Protein AF-A0A3M2SSE0-F1 (afdb_monomer)

Nearest PDB structures (foldseek):
  6v92-assembly1_L  TM=3.122E-01  e=4.939E+00  Saccharomyces cerevisiae S288C

Sequence (64 aa):
DSRPDRDQPFYHLFAETEATYYVAYVSEQNLELDVSGEPLDHPEVGDMFNAFQDGRYFLAGPVN

Structure (mmCIF, N/CA/C/O backbone):
data_AF-A0A3M2SSE0-F1
#
_entry.id   AF-A0A3M2SSE0-F1
#
loop_
_atom_site.group_PDB
_atom_site.id
_atom_site.type_symbol
_atom_site.label_atom_id
_atom_site.label_alt_id
_atom_site.label_comp_id
_atom_site.label_asym_id
_atom_site.label_entity_id
_atom_site.label_seq_id
_atom_site.pdbx_PDB_ins_code
_atom_site.Cartn_x
_atom_site.Cartn_y
_atom_site.Cartn_z
_atom_site.occupancy
_atom_site.B_iso_or_equiv
_atom_site.auth_seq_id
_atom_site.auth_comp_id
_atom_site.auth_asym_id
_atom_site.auth_atom_id
_atom_site.pdbx_PDB_model_num
ATOM 1 N N . ASP A 1 1 ? -16.415 20.017 3.738 1.00 58.72 1 ASP A N 1
ATOM 2 C CA . ASP A 1 1 ? -15.582 19.660 4.894 1.00 58.72 1 ASP A CA 1
ATOM 3 C C . ASP A 1 1 ? -14.892 18.364 4.515 1.00 58.72 1 ASP A C 1
AT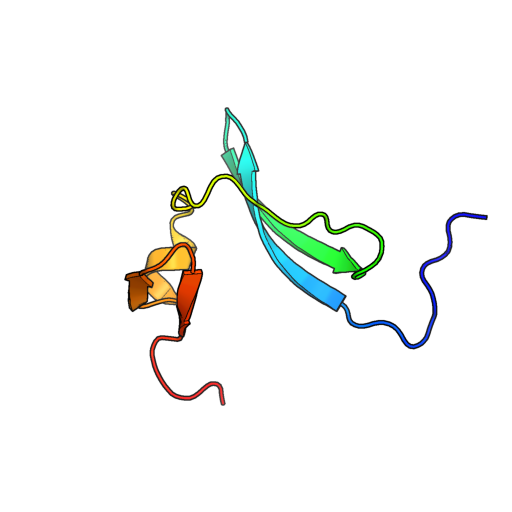OM 5 O O . ASP A 1 1 ? -15.590 17.428 4.160 1.00 58.72 1 ASP A O 1
ATOM 9 N N . SER A 1 2 ? -13.568 18.387 4.380 1.00 67.69 2 SER A N 1
ATOM 10 C CA . SER A 1 2 ? -12.773 17.292 3.794 1.00 67.69 2 SER A CA 1
ATOM 11 C C . SER A 1 2 ? -11.831 16.687 4.831 1.00 67.69 2 SER A C 1
ATOM 13 O O . SER A 1 2 ? -10.788 16.133 4.485 1.00 67.69 2 SER A O 1
ATOM 15 N N . ARG A 1 3 ? -12.131 16.901 6.117 1.00 77.56 3 ARG A N 1
ATOM 16 C CA . ARG A 1 3 ? -11.282 16.426 7.195 1.00 77.56 3 ARG A CA 1
ATOM 17 C C . ARG A 1 3 ? -11.581 14.943 7.435 1.00 77.56 3 ARG A C 1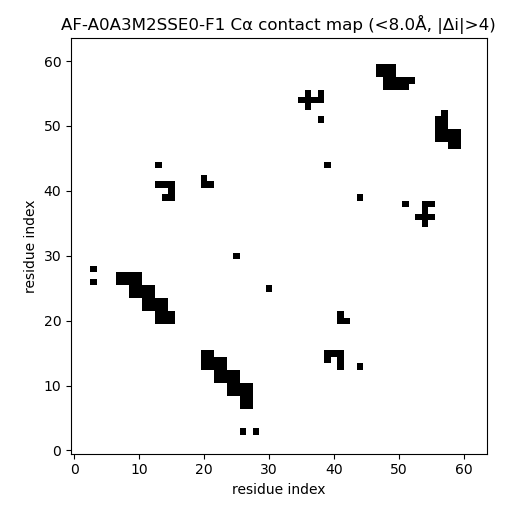
ATOM 19 O O . ARG A 1 3 ? -12.735 14.630 7.714 1.00 77.56 3 ARG A O 1
ATOM 26 N N . PRO A 1 4 ? -10.574 14.060 7.347 1.00 73.75 4 PRO A N 1
ATOM 27 C CA . PRO A 1 4 ? -10.761 12.657 7.668 1.00 73.75 4 PRO A CA 1
ATOM 28 C C . PRO A 1 4 ? -11.295 12.493 9.099 1.00 73.75 4 PRO A C 1
ATOM 30 O O . PRO A 1 4 ? -10.849 13.206 10.007 1.00 73.75 4 PRO A O 1
ATOM 33 N N . ASP A 1 5 ? -12.231 11.560 9.295 1.00 83.62 5 ASP A N 1
ATOM 34 C CA . ASP A 1 5 ? -12.699 11.156 10.624 1.00 83.62 5 ASP A CA 1
ATOM 35 C C . ASP A 1 5 ? -11.521 10.835 11.545 1.00 83.62 5 ASP A C 1
ATOM 37 O O . ASP A 1 5 ? -10.563 10.169 11.146 1.00 83.62 5 ASP A O 1
ATOM 41 N N . ARG A 1 6 ? -11.582 11.335 12.785 1.00 79.38 6 ARG A N 1
ATOM 42 C CA . ARG A 1 6 ? -10.448 11.283 13.721 1.00 79.38 6 ARG A CA 1
ATOM 43 C C . ARG A 1 6 ? -10.112 9.862 14.172 1.00 79.38 6 ARG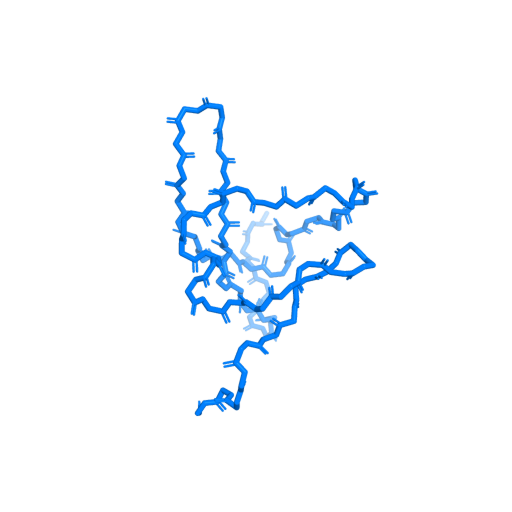 A C 1
ATOM 45 O O . ARG A 1 6 ? -8.952 9.592 14.460 1.00 79.38 6 ARG A O 1
ATOM 52 N N . ASP A 1 7 ? -11.118 8.996 14.245 1.00 86.25 7 ASP A N 1
ATOM 53 C CA . ASP A 1 7 ? -10.989 7.646 14.797 1.00 86.25 7 ASP A CA 1
ATOM 54 C C . ASP A 1 7 ? -10.826 6.573 13.702 1.00 86.25 7 ASP A C 1
ATOM 56 O O . ASP A 1 7 ? -10.820 5.381 14.002 1.00 86.25 7 ASP A O 1
ATOM 60 N N . GLN A 1 8 ? -10.691 6.976 12.432 1.00 87.31 8 GLN A N 1
ATOM 61 C CA . GLN A 1 8 ? -10.512 6.036 11.327 1.00 87.31 8 GLN A CA 1
ATOM 62 C C . GLN A 1 8 ? -9.051 5.559 11.204 1.00 87.31 8 G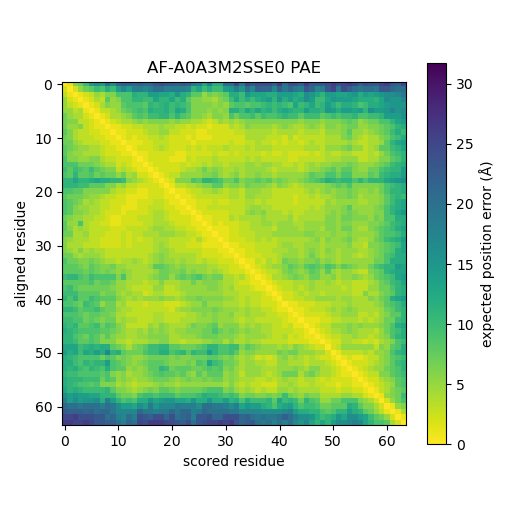LN A C 1
ATOM 64 O O . GLN A 1 8 ? -8.123 6.294 11.569 1.00 87.31 8 GLN A O 1
ATOM 69 N N . PRO A 1 9 ? -8.822 4.364 10.636 1.00 90.88 9 PRO A N 1
ATOM 70 C CA . PRO A 1 9 ? -7.480 3.870 10.382 1.00 90.88 9 PRO A CA 1
ATOM 71 C C . PRO A 1 9 ? -6.791 4.599 9.218 1.00 90.88 9 PRO A C 1
ATOM 73 O O . PRO A 1 9 ? -7.413 5.081 8.266 1.00 90.88 9 PRO A O 1
ATOM 76 N N . PHE A 1 10 ? -5.464 4.641 9.305 1.00 89.25 10 PHE A N 1
ATOM 77 C CA . PHE A 1 10 ? -4.578 5.069 8.230 1.00 89.25 10 PHE A CA 1
ATOM 78 C C . PHE A 1 10 ? -3.824 3.860 7.695 1.00 89.25 10 PHE A C 1
ATOM 80 O O . PHE A 1 10 ? -3.413 2.990 8.464 1.00 89.25 10 PHE A O 1
ATOM 87 N N . TYR A 1 11 ? -3.617 3.844 6.385 1.00 90.50 11 TYR A N 1
ATOM 88 C CA . TYR A 1 11 ? -2.968 2.754 5.678 1.00 90.50 11 TYR A CA 1
ATOM 89 C C . TYR A 1 11 ? -1.713 3.249 4.974 1.00 90.50 11 TYR A C 1
ATOM 91 O O . TYR A 1 11 ? -1.695 4.325 4.369 1.00 90.50 11 TYR A O 1
ATOM 99 N N . HIS A 1 12 ? -0.675 2.421 5.037 1.00 89.12 12 HIS A N 1
ATOM 100 C CA . HIS A 1 12 ? 0.448 2.476 4.115 1.00 89.12 12 HIS A CA 1
ATOM 101 C C . HIS A 1 12 ? 0.034 1.838 2.799 1.00 89.12 12 HIS A C 1
ATOM 103 O O . HIS A 1 12 ? -0.303 0.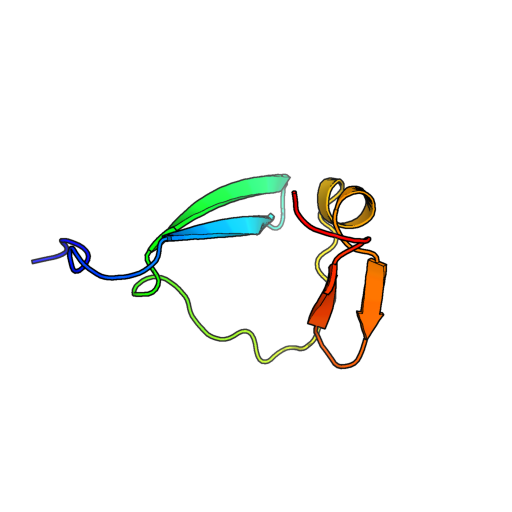655 2.766 1.00 89.12 12 HIS A O 1
ATOM 109 N N . LEU A 1 13 ? 0.063 2.622 1.730 1.00 89.81 13 LEU A N 1
ATOM 110 C CA . LEU A 1 13 ? -0.297 2.175 0.394 1.00 89.81 13 LEU A CA 1
ATOM 111 C C . LEU A 1 13 ? 0.957 2.108 -0.474 1.00 89.81 13 LEU A C 1
ATOM 113 O O . LEU A 1 13 ? 1.645 3.114 -0.636 1.00 89.81 13 LEU A O 1
ATOM 117 N N . PHE A 1 14 ? 1.212 0.941 -1.056 1.00 89.94 14 PHE A N 1
ATOM 118 C CA . PHE A 1 14 ? 2.114 0.797 -2.194 1.00 89.94 14 PHE A CA 1
ATOM 119 C C . PHE A 1 14 ? 1.297 1.072 -3.452 1.00 89.94 14 PHE A C 1
ATOM 121 O O . PHE A 1 14 ? 0.264 0.438 -3.656 1.00 89.94 14 PHE A O 1
ATOM 128 N N . ALA A 1 15 ? 1.718 2.041 -4.257 1.00 89.69 15 ALA A N 1
ATOM 129 C CA . ALA A 1 15 ? 0.983 2.476 -5.434 1.00 89.69 15 ALA A CA 1
ATOM 130 C C . ALA A 1 15 ? 1.902 2.571 -6.649 1.00 89.69 15 ALA A C 1
ATOM 132 O O . ALA A 1 15 ? 3.087 2.897 -6.547 1.00 89.69 15 ALA A O 1
ATOM 133 N N . GLU A 1 16 ? 1.328 2.324 -7.816 1.00 88.31 16 GLU A N 1
ATOM 134 C CA . GLU A 1 16 ? 1.988 2.519 -9.095 1.00 88.31 16 GLU A CA 1
ATOM 135 C C . GLU A 1 16 ? 1.209 3.509 -9.956 1.00 88.31 16 GLU A C 1
ATOM 137 O O . GLU A 1 16 ? 0.005 3.715 -9.811 1.00 88.31 16 GLU A O 1
ATOM 142 N N . THR A 1 17 ? 1.939 4.160 -10.843 1.00 87.00 17 THR A N 1
ATOM 143 C CA . THR A 1 17 ? 1.411 4.982 -11.925 1.00 87.00 17 THR A CA 1
ATOM 144 C C . THR A 1 17 ? 2.049 4.507 -13.220 1.00 87.00 17 THR A C 1
ATOM 146 O O . THR A 1 17 ? 3.048 3.792 -13.197 1.00 87.00 17 THR A O 1
ATOM 149 N N . GLU A 1 18 ? 1.571 5.009 -14.354 1.00 86.38 18 GLU A N 1
ATOM 150 C CA . GLU A 1 18 ? 2.162 4.718 -15.667 1.00 86.38 18 GLU A CA 1
ATOM 151 C C . GLU A 1 18 ? 3.665 5.059 -15.776 1.00 86.38 18 GLU A C 1
ATOM 153 O O . GLU A 1 18 ? 4.338 4.581 -16.686 1.00 86.38 18 GLU A O 1
ATOM 158 N N . ALA A 1 19 ? 4.202 5.897 -14.878 1.00 87.25 19 ALA A N 1
ATOM 159 C CA . ALA A 1 19 ? 5.582 6.379 -14.941 1.00 87.25 19 ALA A CA 1
ATOM 160 C C . ALA A 1 19 ? 6.467 5.959 -13.755 1.00 87.25 19 ALA A C 1
ATOM 162 O O . ALA A 1 19 ? 7.692 5.996 -13.879 1.00 87.25 19 ALA A O 1
ATOM 163 N N . THR A 1 20 ? 5.892 5.630 -12.594 1.00 89.31 20 THR A N 1
ATOM 164 C CA . THR A 1 20 ? 6.663 5.386 -11.364 1.00 89.31 20 THR A CA 1
ATOM 165 C C . THR A 1 20 ? 5.867 4.644 -10.297 1.00 89.31 20 THR A C 1
ATOM 167 O O . THR A 1 20 ? 4.638 4.684 -10.276 1.00 89.31 20 THR A O 1
ATOM 170 N N . TYR A 1 21 ? 6.605 4.084 -9.344 1.00 91.00 21 TYR A N 1
ATOM 171 C CA . TYR A 1 21 ? 6.132 3.498 -8.096 1.00 91.00 21 TYR A CA 1
ATOM 172 C C . TYR A 1 21 ? 6.315 4.482 -6.934 1.00 91.00 21 TYR A C 1
ATOM 174 O O . TYR A 1 21 ? 7.263 5.276 -6.952 1.00 91.00 21 TYR A O 1
ATOM 182 N N . TYR A 1 22 ? 5.419 4.460 -5.947 1.00 88.50 22 TYR A N 1
ATOM 183 C CA . TYR A 1 22 ? 5.534 5.274 -4.737 1.00 88.50 22 TYR A CA 1
ATOM 184 C C . TYR A 1 22 ? 4.780 4.668 -3.546 1.00 88.50 22 TYR A C 1
ATOM 186 O O . TYR A 1 22 ? 3.806 3.934 -3.699 1.00 88.50 22 TYR A O 1
ATOM 194 N N . VAL A 1 23 ? 5.205 5.054 -2.341 1.00 90.19 23 VAL A N 1
ATOM 195 C CA . VAL A 1 23 ? 4.524 4.727 -1.084 1.00 90.19 23 VAL A CA 1
ATOM 196 C C . VAL A 1 23 ? 3.793 5.961 -0.564 1.00 90.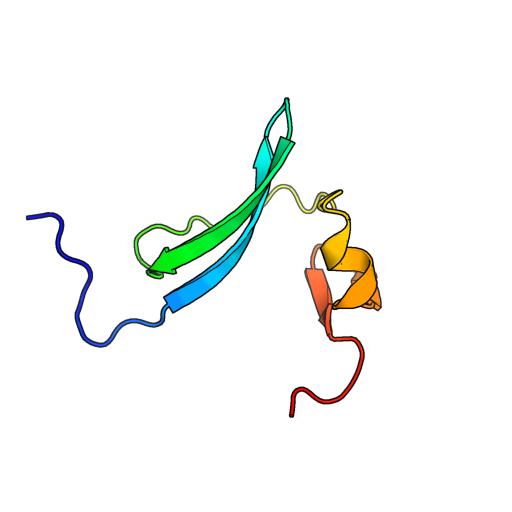19 23 VAL A C 1
ATOM 198 O O . VAL A 1 23 ? 4.356 7.058 -0.519 1.00 90.19 23 VAL A O 1
ATOM 201 N N . ALA A 1 24 ? 2.541 5.786 -0.155 1.00 89.81 24 ALA A N 1
ATOM 202 C CA . ALA A 1 24 ? 1.695 6.846 0.377 1.00 89.81 24 ALA A CA 1
ATOM 203 C C . ALA A 1 24 ? 1.085 6.474 1.731 1.00 89.81 24 ALA A C 1
ATOM 205 O O . ALA A 1 24 ? 0.994 5.308 2.107 1.00 89.81 24 ALA A O 1
ATOM 206 N N . TYR A 1 25 ? 0.632 7.501 2.447 1.00 90.19 25 TYR A N 1
ATOM 207 C CA . TYR A 1 25 ? -0.145 7.368 3.672 1.00 90.19 25 TYR A CA 1
ATOM 208 C C . TYR A 1 25 ? -1.523 7.955 3.424 1.00 90.19 25 TYR A C 1
ATOM 210 O O . TYR A 1 25 ? -1.646 9.145 3.122 1.00 90.19 25 TYR A O 1
ATOM 218 N N . VAL A 1 26 ? -2.553 7.127 3.542 1.00 89.38 26 VAL A N 1
ATOM 219 C CA . VAL A 1 26 ? -3.918 7.501 3.174 1.00 89.38 26 VAL A CA 1
ATOM 220 C C . VAL A 1 26 ? -4.903 7.039 4.240 1.00 89.38 26 VAL A C 1
ATOM 222 O O . VAL A 1 26 ? -4.709 6.015 4.893 1.00 89.38 26 VAL A O 1
ATOM 225 N N . SER A 1 27 ? -5.940 7.837 4.470 1.00 91.25 27 SER A N 1
ATOM 226 C CA . SER A 1 27 ? -7.029 7.481 5.378 1.00 91.25 27 S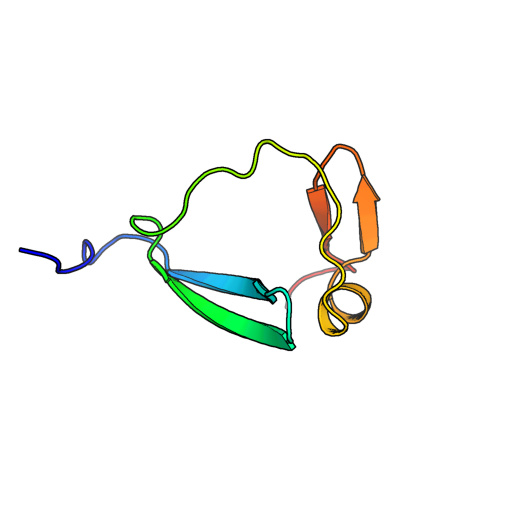ER A CA 1
ATOM 227 C C . SER A 1 27 ? -7.995 6.510 4.701 1.00 91.25 27 SER A C 1
ATOM 229 O O . SER A 1 27 ? -8.207 6.624 3.495 1.00 91.25 27 SER A O 1
ATOM 231 N N . GLU A 1 28 ? -8.662 5.650 5.471 1.00 90.25 28 GLU A N 1
ATOM 232 C CA . GLU A 1 28 ? -9.653 4.693 4.945 1.00 90.25 28 GLU A CA 1
ATOM 233 C C . GLU A 1 28 ? -10.693 5.330 4.009 1.00 90.25 28 GLU A C 1
ATOM 235 O O . GLU A 1 28 ? -10.972 4.809 2.938 1.00 90.25 28 GLU A O 1
ATOM 240 N N . GLN A 1 29 ? -11.200 6.513 4.361 1.00 87.94 29 GLN A N 1
ATOM 241 C CA . GLN A 1 29 ? -12.177 7.267 3.562 1.00 87.94 29 GLN A CA 1
ATOM 242 C C . GLN A 1 29 ? -11.723 7.639 2.143 1.00 87.94 29 GLN A C 1
ATOM 244 O O . GLN A 1 29 ? -12.555 8.012 1.322 1.00 87.94 29 GLN A O 1
ATOM 249 N N . ASN A 1 30 ? -10.420 7.595 1.871 1.00 88.06 30 ASN A N 1
ATOM 250 C CA . ASN A 1 30 ? -9.838 7.902 0.565 1.00 88.06 30 ASN A CA 1
ATOM 251 C C . ASN A 1 30 ? -9.411 6.626 -0.186 1.00 88.06 30 ASN A C 1
ATOM 253 O O . ASN A 1 30 ? -8.696 6.720 -1.181 1.00 88.06 30 ASN A O 1
ATOM 257 N N . LEU A 1 31 ? -9.811 5.444 0.296 1.00 89.75 31 LEU A N 1
ATOM 258 C CA . LEU A 1 31 ? -9.560 4.164 -0.356 1.00 89.75 31 LEU A CA 1
ATOM 259 C C . LEU A 1 31 ? -10.815 3.665 -1.069 1.00 89.75 31 LEU A C 1
ATOM 261 O O . LEU A 1 31 ? -11.925 3.727 -0.541 1.00 89.75 31 LEU A O 1
ATOM 265 N N . GLU A 1 32 ? -10.607 3.098 -2.251 1.00 90.44 32 GLU A N 1
ATOM 266 C CA . GLU A 1 32 ? -11.611 2.321 -2.968 1.00 90.44 32 GLU A CA 1
ATOM 267 C C . GLU A 1 32 ? -11.162 0.864 -3.046 1.00 90.44 32 GLU A C 1
ATOM 269 O O . GLU A 1 32 ? -9.967 0.561 -3.071 1.00 90.44 32 GLU A O 1
ATOM 274 N N . LEU A 1 33 ? -12.130 -0.053 -3.043 1.00 86.81 33 LEU A N 1
ATOM 275 C CA . LEU A 1 33 ? -11.835 -1.472 -3.163 1.00 86.81 33 LEU A CA 1
ATOM 276 C C . LEU A 1 33 ? -11.343 -1.761 -4.580 1.00 86.81 33 LEU A C 1
ATOM 278 O O . LEU A 1 33 ? -12.088 -1.573 -5.541 1.00 86.81 33 LEU A O 1
ATOM 282 N N . ASP A 1 34 ? -10.131 -2.295 -4.689 1.00 86.12 34 ASP A N 1
ATOM 283 C CA . ASP A 1 34 ? -9.684 -2.876 -5.943 1.00 86.12 34 ASP A CA 1
ATOM 284 C C . ASP A 1 34 ? -10.431 -4.192 -6.210 1.00 86.12 34 ASP A C 1
ATOM 286 O O . ASP A 1 34 ? -10.437 -5.118 -5.393 1.00 86.12 34 ASP A O 1
ATOM 290 N N . VAL A 1 35 ? -11.098 -4.246 -7.361 1.00 85.50 35 VAL A N 1
ATOM 291 C CA . VAL A 1 35 ? -11.851 -5.410 -7.849 1.00 85.50 35 VAL A CA 1
ATOM 292 C C . VAL A 1 35 ? -11.215 -6.032 -9.092 1.00 85.50 35 VAL A C 1
ATOM 294 O O . VAL A 1 35 ? -11.754 -7.012 -9.607 1.00 85.50 35 VAL A O 1
ATOM 297 N N . SER A 1 36 ? -10.100 -5.477 -9.583 1.00 86.81 36 SER A N 1
ATOM 298 C CA . SER A 1 36 ? -9.376 -6.006 -10.744 1.00 86.81 36 SER A CA 1
ATOM 299 C C . SER A 1 36 ? -8.764 -7.376 -10.438 1.00 86.81 36 SER A C 1
ATOM 301 O O . SER A 1 36 ? -8.835 -8.287 -11.264 1.00 86.81 36 SER A O 1
ATOM 303 N N . GLY A 1 37 ? -8.230 -7.540 -9.221 1.00 82.31 37 GLY A N 1
ATOM 304 C CA . GLY A 1 37 ? -7.504 -8.741 -8.816 1.00 82.31 37 GLY A CA 1
ATOM 305 C C . GLY A 1 37 ? -6.159 -8.894 -9.527 1.00 82.31 37 GLY A C 1
ATOM 306 O O . GLY A 1 37 ? -5.615 -10.001 -9.544 1.00 82.31 37 GLY A O 1
ATOM 307 N N . GLU A 1 38 ? -5.639 -7.821 -10.121 1.00 86.69 38 GLU A N 1
ATOM 308 C CA . GLU A 1 38 ? -4.327 -7.809 -10.758 1.00 86.69 38 GLU A CA 1
ATOM 309 C C . GLU A 1 38 ? -3.221 -7.597 -9.709 1.00 86.69 38 GLU A C 1
ATOM 311 O O . GLU A 1 38 ? -3.431 -6.916 -8.702 1.00 86.69 38 GLU A O 1
ATOM 316 N N . PRO A 1 39 ? -2.047 -8.224 -9.886 1.00 84.56 39 PRO A N 1
ATOM 317 C CA . PRO A 1 39 ? -0.910 -7.975 -9.014 1.00 84.56 39 PRO A CA 1
ATOM 318 C C . PRO A 1 39 ? -0.345 -6.567 -9.249 1.00 84.56 39 PRO A C 1
ATOM 320 O O . PRO A 1 39 ? -0.294 -6.085 -10.374 1.00 84.56 39 PRO A O 1
ATOM 323 N N . LEU A 1 40 ? 0.131 -5.947 -8.174 1.00 86.31 40 LEU A N 1
ATOM 324 C CA . LEU A 1 40 ? 0.906 -4.712 -8.169 1.00 86.31 40 LEU A CA 1
ATOM 325 C C . LEU A 1 40 ? 2.389 -5.009 -8.467 1.00 86.31 40 LEU A C 1
ATOM 327 O O . LEU A 1 40 ? 2.998 -5.843 -7.787 1.00 86.31 40 LEU A O 1
ATOM 331 N N . ASP A 1 41 ? 2.998 -4.278 -9.403 1.00 83.00 41 ASP A N 1
ATOM 332 C CA . ASP A 1 41 ? 4.391 -4.492 -9.846 1.00 83.00 41 ASP A CA 1
ATOM 333 C C . ASP A 1 41 ? 5.426 -3.677 -9.035 1.00 83.00 41 ASP A C 1
ATOM 335 O O . ASP A 1 41 ? 6.594 -3.529 -9.409 1.00 83.00 41 ASP A O 1
ATOM 339 N N . HIS A 1 42 ? 5.026 -3.152 -7.876 1.00 84.50 42 HIS A N 1
ATOM 340 C CA . HIS A 1 42 ? 5.878 -2.307 -7.044 1.00 84.50 42 HIS A CA 1
ATOM 341 C C . HIS A 1 42 ? 7.067 -3.099 -6.450 1.00 84.50 42 HIS A C 1
ATOM 343 O O . HIS A 1 42 ? 6.857 -4.100 -5.765 1.00 84.50 42 HIS A O 1
ATOM 349 N N . PRO A 1 43 ? 8.327 -2.632 -6.595 1.00 85.56 43 PRO A N 1
ATOM 350 C CA . PRO A 1 43 ? 9.520 -3.399 -6.212 1.00 85.56 43 PRO A CA 1
ATOM 351 C C . PRO A 1 43 ? 9.555 -3.798 -4.727 1.00 85.56 43 PRO A C 1
ATOM 353 O O . PRO A 1 43 ? 9.881 -4.936 -4.408 1.00 85.56 43 PRO A O 1
ATOM 356 N N . GLU A 1 44 ? 9.151 -2.899 -3.822 1.00 85.31 44 GLU A N 1
ATOM 357 C CA . GLU A 1 44 ? 9.090 -3.178 -2.372 1.00 85.31 44 GLU A CA 1
ATOM 358 C C . GLU A 1 44 ? 8.025 -4.218 -1.974 1.00 85.31 44 GLU A C 1
ATOM 360 O O . GLU A 1 44 ? 8.091 -4.784 -0.882 1.00 85.31 44 GLU A O 1
ATOM 365 N N . VAL A 1 45 ? 7.054 -4.517 -2.849 1.00 85.94 45 VAL A N 1
ATOM 366 C CA . VAL A 1 45 ? 6.037 -5.539 -2.557 1.00 85.94 45 VAL A CA 1
ATOM 367 C C . VAL A 1 45 ? 6.683 -6.915 -2.457 1.00 85.94 45 VAL A C 1
ATOM 369 O O . VAL A 1 45 ? 6.328 -7.674 -1.562 1.00 85.94 45 VAL A O 1
ATOM 372 N N . GLY A 1 46 ? 7.668 -7.215 -3.308 1.00 81.50 46 GLY A N 1
ATOM 373 C CA . GLY A 1 46 ? 8.389 -8.492 -3.270 1.00 81.50 46 GLY A CA 1
ATOM 374 C C . GLY A 1 46 ? 9.248 -8.690 -2.016 1.00 81.50 46 GLY A C 1
ATOM 375 O O . GLY A 1 46 ? 9.547 -9.828 -1.662 1.00 81.50 46 GLY A O 1
ATOM 376 N N . ASP A 1 47 ? 9.616 -7.604 -1.330 1.00 82.44 47 ASP A N 1
ATOM 377 C CA . ASP A 1 47 ? 10.399 -7.657 -0.090 1.00 82.44 47 ASP A CA 1
ATOM 378 C C . ASP A 1 47 ? 9.508 -7.856 1.148 1.00 82.44 47 ASP A C 1
ATOM 380 O O . ASP A 1 47 ? 9.922 -8.490 2.122 1.00 82.44 47 ASP A O 1
ATOM 384 N N . MET A 1 48 ? 8.284 -7.315 1.127 1.00 80.31 48 MET A N 1
ATOM 385 C CA . MET A 1 48 ? 7.358 -7.341 2.270 1.00 80.31 48 MET A CA 1
ATOM 386 C C . MET A 1 48 ? 6.306 -8.450 2.197 1.00 80.31 48 MET A C 1
ATOM 388 O O . MET A 1 48 ? 5.827 -8.937 3.231 1.00 80.31 48 MET A O 1
ATOM 392 N N . PHE A 1 49 ? 5.924 -8.842 0.988 1.00 85.62 49 PHE A N 1
ATOM 393 C CA . PHE A 1 49 ? 4.855 -9.792 0.743 1.00 85.62 49 PHE A CA 1
ATOM 394 C C . PHE A 1 49 ? 5.375 -11.044 0.034 1.00 85.62 49 PHE A C 1
ATOM 396 O O . PHE A 1 49 ? 6.291 -11.019 -0.780 1.00 85.62 49 PHE A O 1
ATOM 403 N N . ASN A 1 50 ? 4.754 -12.167 0.373 1.00 82.31 50 ASN A N 1
ATOM 404 C CA . ASN A 1 50 ? 4.911 -13.447 -0.298 1.00 82.31 50 ASN A CA 1
ATOM 405 C C . ASN A 1 50 ? 4.070 -13.481 -1.590 1.00 82.31 50 ASN A C 1
ATOM 407 O O . ASN A 1 50 ? 3.655 -12.458 -2.131 1.00 82.31 50 ASN A O 1
ATOM 411 N N . ALA A 1 51 ? 3.798 -14.692 -2.081 1.00 81.25 51 ALA A N 1
ATOM 412 C CA . ALA A 1 51 ? 2.981 -14.942 -3.256 1.00 81.25 51 ALA A CA 1
ATOM 413 C C . ALA A 1 51 ? 1.648 -14.173 -3.238 1.00 81.25 51 ALA A C 1
ATOM 415 O O . ALA A 1 51 ? 0.924 -14.152 -2.238 1.00 81.25 51 ALA A O 1
ATOM 416 N N . PHE A 1 52 ? 1.322 -13.600 -4.395 1.00 83.12 52 PHE A N 1
ATOM 417 C CA . PHE A 1 52 ? -0.004 -13.097 -4.709 1.00 83.12 52 PHE A CA 1
ATOM 418 C C . PHE A 1 52 ? -0.924 -14.282 -5.020 1.00 83.12 52 PHE A C 1
ATOM 420 O O . PHE A 1 52 ? -0.656 -15.055 -5.944 1.00 83.12 52 PHE A O 1
ATOM 427 N N . GLN A 1 53 ? -1.984 -14.454 -4.234 1.00 83.12 53 GLN A N 1
ATOM 428 C CA . GLN A 1 53 ? -2.953 -15.534 -4.410 1.00 83.12 53 GLN A CA 1
ATOM 429 C C . GLN A 1 53 ? -4.367 -15.010 -4.140 1.00 83.12 53 GLN A C 1
ATOM 431 O O . GLN A 1 53 ? -4.591 -14.252 -3.200 1.00 83.12 53 GLN A O 1
ATOM 436 N N . ASP A 1 54 ? -5.322 -15.410 -4.984 1.00 81.88 54 ASP A N 1
ATOM 437 C CA . ASP A 1 54 ? -6.740 -15.032 -4.885 1.00 81.88 54 ASP A CA 1
ATOM 438 C C . ASP A 1 54 ? -6.976 -13.508 -4.794 1.00 81.88 54 ASP A C 1
ATOM 440 O O . ASP A 1 54 ? -7.824 -13.031 -4.038 1.00 81.88 54 ASP A O 1
ATOM 444 N N . GLY A 1 55 ? -6.206 -12.732 -5.566 1.00 81.88 55 GLY A N 1
ATOM 445 C CA . GLY A 1 55 ? -6.332 -11.273 -5.630 1.00 81.88 55 GLY A CA 1
ATOM 446 C C . GLY A 1 55 ? -5.747 -10.534 -4.423 1.00 81.88 55 GLY A C 1
ATOM 447 O O . GLY A 1 55 ? -6.095 -9.377 -4.194 1.00 81.88 55 GLY A O 1
ATOM 448 N N . ARG A 1 56 ? -4.930 -11.195 -3.587 1.00 83.69 56 ARG A N 1
ATOM 449 C CA . ARG A 1 56 ? -4.363 -10.605 -2.366 1.00 83.69 56 ARG A CA 1
ATOM 450 C C . ARG A 1 56 ? -2.918 -11.030 -2.134 1.00 83.69 56 ARG A C 1
ATOM 452 O O . ARG A 1 56 ? -2.510 -12.143 -2.463 1.00 83.69 56 ARG A O 1
ATOM 459 N N . TYR A 1 57 ? -2.167 -10.143 -1.491 1.00 85.62 57 TYR A N 1
ATOM 460 C CA . TYR A 1 57 ? -0.820 -10.417 -1.005 1.00 85.62 57 TYR A CA 1
ATOM 461 C C . TYR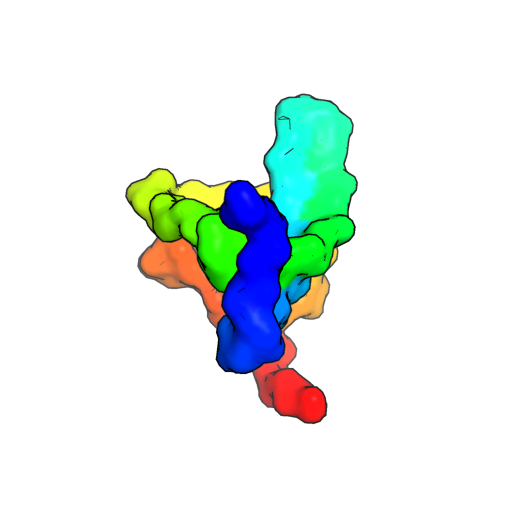 A 1 57 ? -0.849 -11.002 0.405 1.00 85.62 57 TYR A C 1
ATOM 463 O O . TYR A 1 57 ? -1.550 -10.505 1.290 1.00 85.62 57 TYR A O 1
ATOM 471 N N . PHE A 1 58 ? -0.046 -12.037 0.630 1.00 81.38 58 PHE A N 1
ATOM 472 C CA . PHE A 1 58 ? 0.162 -12.613 1.955 1.00 81.38 58 PHE A CA 1
ATOM 473 C C . PHE A 1 58 ? 1.441 -12.050 2.567 1.00 81.38 58 PHE A C 1
ATOM 475 O O . PHE A 1 58 ? 2.458 -11.952 1.892 1.00 81.38 58 PHE A O 1
ATOM 482 N N . LEU A 1 59 ? 1.416 -11.689 3.849 1.00 78.88 59 LEU A N 1
ATOM 483 C CA . LEU A 1 59 ? 2.601 -11.166 4.532 1.00 78.88 59 LEU A CA 1
ATOM 484 C C . LEU A 1 59 ? 3.707 -12.226 4.623 1.00 78.88 59 LEU A C 1
ATOM 486 O O . LEU A 1 59 ? 3.448 -13.396 4.935 1.00 78.88 59 LEU A O 1
ATOM 490 N N . ALA A 1 60 ? 4.946 -11.803 4.374 1.00 68.06 60 ALA A N 1
ATOM 491 C CA . ALA A 1 60 ? 6.127 -12.644 4.496 1.00 68.06 60 ALA A CA 1
ATOM 492 C C . ALA A 1 60 ? 6.584 -12.773 5.958 1.00 68.06 60 ALA A C 1
ATOM 494 O O . ALA A 1 60 ? 7.599 -12.227 6.373 1.00 68.06 60 ALA A O 1
ATOM 495 N N . GLY A 1 61 ? 5.823 -13.524 6.759 1.00 66.75 61 GLY A N 1
ATOM 496 C CA . GLY A 1 61 ? 6.175 -13.841 8.148 1.00 66.75 61 GLY A CA 1
ATOM 497 C C . GLY A 1 61 ? 5.532 -12.924 9.199 1.00 66.75 61 GLY A C 1
ATOM 498 O O . GLY A 1 61 ? 4.650 -12.127 8.877 1.00 66.75 61 GLY A O 1
ATOM 499 N N . PRO A 1 62 ? 5.894 -13.090 10.487 1.00 57.66 62 PRO A N 1
ATOM 500 C CA . PRO A 1 62 ? 5.288 -12.330 11.573 1.00 57.66 62 PRO A CA 1
ATOM 501 C C . PRO A 1 62 ? 5.670 -10.850 11.472 1.00 57.66 62 PRO A C 1
ATOM 503 O O . PRO A 1 62 ? 6.848 -10.500 11.463 1.00 57.66 62 PRO A O 1
ATOM 506 N N . VAL A 1 63 ? 4.656 -9.987 11.420 1.00 57.62 63 VAL A N 1
ATOM 507 C CA . VAL A 1 63 ? 4.818 -8.540 11.588 1.00 57.62 63 VAL A CA 1
ATOM 508 C C . VAL A 1 63 ? 5.162 -8.303 13.061 1.00 57.62 63 VAL A C 1
ATOM 510 O O . VAL A 1 63 ? 4.383 -8.700 13.928 1.00 57.62 63 VAL A O 1
ATOM 513 N N . ASN A 1 64 ? 6.359 -7.769 13.331 1.00 47.91 64 ASN A N 1
ATOM 514 C CA . ASN A 1 64 ? 6.823 -7.424 14.685 1.00 47.91 64 ASN A CA 1
ATOM 515 C C . ASN A 1 64 ? 5.950 -6.349 15.337 1.00 47.91 64 ASN A C 1
ATOM 517 O O . ASN A 1 64 ? 5.533 -5.417 14.613 1.00 47.91 64 ASN A O 1
#

Mean predicted aligned error: 6.61 Å

pLDDT: mean 83.11, std 8.96, range [47.91, 91.25]

Secondary structure (DSSP, 8-state):
--PPPTTS-EEEEEEE-SS-EEEEEEEGGG-----S-PPP--TTHHHHEEEEETTEEEESS---

Solvent-accessible surface area (backbone atoms only — not comparable to full-atom values): 4485 Å² total; per-residue (Å²): 138,87,74,76,67,89,88,59,60,73,40,82,42,83,45,75,54,101,87,49,68,49,78,47,81,46,48,57,93,80,61,76,86,84,79,82,54,71,87,8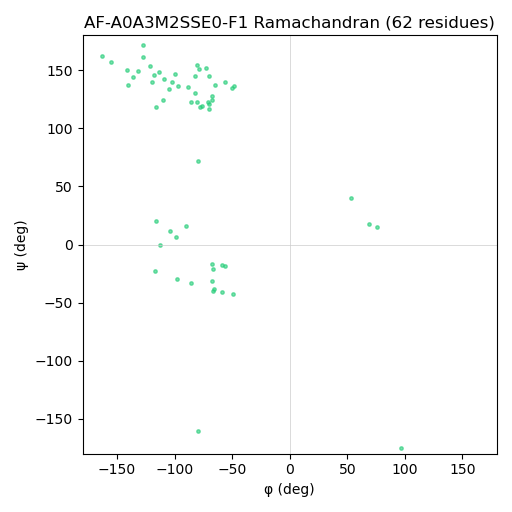1,87,46,76,68,48,70,76,54,27,47,70,75,54,96,63,41,73,39,71,65,64,88,84,128

Radius of gyration: 13.57 Å; Cα contacts (8 Å, |Δi|>4): 67; chains: 1; bounding box: 26×35×30 Å

Foldseek 3Di:
DPDPDPPFDKDWDFDDDPVDTDIDIGTPVPDDDDPPLDDDPRPCCVVQFDDRDPSDTHGPDDDD